Protein AF-A0A1Q8ZJ61-F1 (afdb_monomer_lite)

Foldseek 3Di:
DDDDDDDDDDDDPPPDDDPPPDPPDPPPDPDPPDFALDDPPVQLVDPDDFWKWFADPVQFFFFFFAAADPPGDGPDGHGGRFTKAFNDWDQDPVRFIKTFIWGAAPPDPDPRTDTGIGGNNRMDTDDDD

Radius of gyration: 25.69 Å; chains: 1; bounding box: 58×54×79 Å

pLDDT: mean 78.2, std 21.83, range [38.59, 98.25]

Secondary structure (DSSP, 8-state):
-------------------------S-----SS--BTPPPTTTTT-S---EEEE--TT-PPEEEESSSSTTSPEEEEEPTT-EEEEEEEEE-TTSBEEEEEEEE-SSS-SSSEEEEEEEGGGEEEE---

Structure (mmCIF, N/CA/C/O backbone):
data_AF-A0A1Q8ZJ61-F1
#
_entry.id   AF-A0A1Q8ZJ61-F1
#
loop_
_atom_site.group_PDB
_atom_site.id
_atom_site.type_symbol
_atom_site.label_atom_id
_atom_site.label_alt_id
_atom_site.label_comp_id
_atom_site.label_asym_id
_atom_site.label_entity_id
_atom_site.label_seq_id
_atom_site.pdbx_PDB_ins_code
_atom_site.Cartn_x
_atom_site.Cartn_y
_atom_site.Cartn_z
_atom_site.occupancy
_atom_site.B_iso_or_equiv
_atom_site.auth_seq_id
_atom_site.auth_comp_id
_atom_site.auth_asym_id
_atom_site.auth_atom_id
_atom_site.pdbx_PDB_model_num
ATOM 1 N N . MET A 1 1 ? -39.142 -36.669 64.125 1.00 39.09 1 MET A N 1
ATOM 2 C CA . MET A 1 1 ? -38.051 -37.536 64.640 1.00 39.09 1 MET A CA 1
ATOM 3 C C . MET A 1 1 ? -37.010 -37.579 63.521 1.00 39.09 1 MET A C 1
ATOM 5 O O . MET A 1 1 ? -37.431 -37.794 62.399 1.00 39.09 1 MET A O 1
ATOM 9 N N . LYS A 1 2 ? -35.794 -37.025 63.642 1.00 43.03 2 LYS A N 1
ATOM 10 C CA . LYS A 1 2 ? -34.631 -37.329 64.515 1.00 43.03 2 LYS A CA 1
ATOM 11 C C . LYS A 1 2 ? -33.818 -38.565 64.070 1.00 43.03 2 LYS A C 1
ATOM 13 O O . LYS A 1 2 ? -34.273 -39.674 64.309 1.00 43.03 2 LYS A O 1
ATOM 18 N N . TYR A 1 3 ? -32.583 -38.294 63.601 1.00 45.97 3 TYR A N 1
ATOM 19 C CA . TYR A 1 3 ? -31.437 -39.219 63.409 1.00 45.97 3 TYR A CA 1
ATOM 20 C C . TYR A 1 3 ? -31.610 -40.255 62.265 1.00 45.97 3 TYR A C 1
ATOM 22 O O . TYR A 1 3 ? -32.737 -40.625 61.973 1.00 45.97 3 TYR A O 1
ATOM 30 N N . LEU A 1 4 ? -30.592 -40.772 61.550 1.00 42.31 4 LEU A N 1
ATOM 31 C CA . LEU A 1 4 ? -29.145 -40.483 61.332 1.00 42.31 4 LEU A CA 1
ATOM 32 C C . LEU A 1 4 ? -28.756 -41.149 59.961 1.00 42.31 4 LEU A C 1
ATOM 34 O O . LEU A 1 4 ? -29.608 -41.827 59.401 1.00 42.31 4 LEU A O 1
ATOM 38 N N . LYS A 1 5 ? -27.572 -41.081 59.317 1.00 39.53 5 LYS A N 1
ATOM 39 C CA . LYS A 1 5 ? -26.222 -40.494 59.527 1.00 39.53 5 LYS A CA 1
ATOM 40 C C . LYS A 1 5 ? -25.570 -40.245 58.136 1.00 39.53 5 LYS A C 1
ATOM 42 O O . LYS A 1 5 ? -26.064 -40.763 57.142 1.00 39.53 5 LYS A O 1
ATOM 47 N N . ALA A 1 6 ? -24.455 -39.509 58.057 1.00 47.66 6 ALA A N 1
ATOM 48 C CA . ALA A 1 6 ? -23.662 -39.320 56.827 1.00 47.66 6 ALA A CA 1
ATOM 49 C C . ALA A 1 6 ? -22.547 -40.375 56.642 1.00 47.66 6 ALA A C 1
ATOM 51 O O . ALA A 1 6 ? -22.050 -40.897 57.643 1.00 47.66 6 ALA A O 1
ATOM 52 N N . PHE A 1 7 ? -22.072 -40.583 55.402 1.00 47.16 7 PHE A N 1
ATOM 53 C CA . PHE A 1 7 ? -20.678 -40.979 55.146 1.00 47.16 7 PHE A CA 1
ATOM 54 C C . PHE A 1 7 ? -20.127 -40.489 53.791 1.00 47.16 7 PHE A C 1
ATOM 56 O O . PHE A 1 7 ? -20.821 -40.443 52.783 1.00 47.16 7 PHE A O 1
ATOM 63 N N . SER A 1 8 ? -18.853 -40.112 53.844 1.00 38.59 8 SER A N 1
ATOM 64 C CA . SER A 1 8 ? -17.972 -39.560 52.809 1.00 38.59 8 SER A CA 1
ATOM 65 C C . SER A 1 8 ? -17.792 -40.422 51.548 1.00 38.59 8 SER A C 1
ATOM 67 O O . SER A 1 8 ? -17.609 -41.631 51.671 1.00 38.59 8 SER A O 1
ATOM 69 N N . LEU A 1 9 ? -17.626 -39.779 50.381 1.00 40.59 9 LEU A N 1
ATOM 70 C CA . LEU A 1 9 ? -16.317 -39.819 49.707 1.00 40.59 9 LEU A CA 1
ATOM 71 C C . LEU A 1 9 ? -16.061 -38.563 48.853 1.00 40.59 9 LEU A C 1
ATOM 73 O O . LEU A 1 9 ? -16.930 -38.113 48.112 1.00 40.59 9 LEU A O 1
ATOM 77 N N . LEU A 1 10 ? -14.849 -38.013 48.954 1.00 41.53 10 LEU A N 1
ATOM 78 C CA . LEU A 1 10 ? -14.367 -36.862 48.186 1.00 41.53 10 LEU A CA 1
ATOM 79 C C . LEU A 1 10 ? -13.260 -37.361 47.251 1.00 41.53 10 LEU A C 1
ATOM 81 O O . LEU A 1 10 ? -12.200 -37.765 47.724 1.00 41.53 10 LEU A O 1
ATOM 85 N N . VAL A 1 11 ? -13.500 -37.350 45.936 1.00 43.97 11 VAL A N 1
ATOM 86 C CA . VAL A 1 11 ? -12.513 -37.789 44.935 1.00 43.97 11 VAL A CA 1
ATOM 87 C C . VAL A 1 11 ? -11.953 -36.577 44.200 1.00 43.97 11 VAL A C 1
ATOM 89 O O . VAL A 1 11 ? -12.561 -36.042 43.276 1.00 43.97 11 VAL A O 1
ATOM 92 N N . LEU A 1 12 ? -10.769 -36.147 44.630 1.00 41.66 12 LEU A N 1
ATOM 93 C CA . LEU A 1 12 ? -9.982 -35.122 43.957 1.00 41.66 12 LEU A CA 1
ATOM 94 C C . LEU A 1 12 ? -9.238 -35.766 42.772 1.00 41.66 12 LEU A C 1
ATOM 96 O O . LEU A 1 12 ? -8.200 -36.398 42.960 1.00 41.66 12 LEU A O 1
ATOM 100 N N . SER A 1 13 ? -9.748 -35.630 41.547 1.00 43.12 13 SER A N 1
ATOM 101 C CA . SER A 1 13 ? -9.053 -36.096 40.337 1.00 43.12 13 SER A CA 1
ATOM 102 C C . SER A 1 13 ? -8.210 -34.972 39.725 1.00 43.12 13 SER A C 1
ATOM 104 O O . SER A 1 13 ? -8.598 -34.350 38.736 1.00 43.12 13 SER A O 1
ATOM 106 N N . ALA A 1 14 ? -7.054 -34.693 40.330 1.00 42.06 14 ALA A N 1
ATOM 107 C CA . ALA A 1 14 ? -6.089 -33.733 39.797 1.00 42.06 14 ALA A CA 1
ATOM 108 C C . ALA A 1 14 ? -5.358 -34.324 38.576 1.00 42.06 14 ALA A C 1
ATOM 110 O O . ALA A 1 14 ? -4.318 -34.970 38.705 1.00 42.06 14 ALA A O 1
ATOM 111 N N . THR A 1 15 ? -5.905 -34.120 37.376 1.00 49.81 15 THR A N 1
ATOM 112 C CA . THR A 1 15 ? -5.242 -34.506 36.123 1.00 49.81 15 THR A CA 1
ATOM 113 C C . THR A 1 15 ? -4.040 -33.601 35.863 1.00 49.81 15 THR A C 1
ATOM 115 O O . THR A 1 15 ? -4.194 -32.469 35.403 1.00 49.81 15 THR A O 1
ATOM 118 N N . LEU A 1 16 ? -2.842 -34.114 36.147 1.00 42.59 16 LEU A N 1
ATOM 119 C CA . LEU A 1 16 ? -1.569 -33.506 35.762 1.00 42.59 16 LEU A CA 1
ATOM 120 C C . LEU A 1 16 ? -1.512 -33.340 34.237 1.00 42.59 16 LEU A C 1
ATOM 122 O O . LEU A 1 16 ? -1.305 -34.311 33.510 1.00 42.59 16 LEU A O 1
ATOM 126 N N . PHE A 1 17 ? -1.683 -32.111 33.749 1.00 41.59 17 PHE A N 1
ATOM 127 C CA . PHE A 1 17 ? -1.388 -31.784 32.358 1.00 41.59 17 PHE A CA 1
AT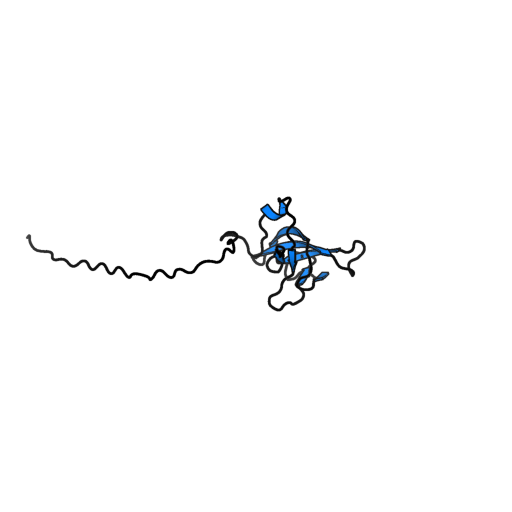OM 128 C C . PHE A 1 17 ? 0.123 -31.568 32.224 1.00 41.59 17 PHE A C 1
ATOM 130 O O . PHE A 1 17 ? 0.689 -30.701 32.893 1.00 41.59 17 PHE A O 1
ATOM 137 N N . SER A 1 18 ? 0.788 -32.394 31.415 1.00 43.53 18 SER A N 1
ATOM 138 C CA . SER A 1 18 ? 2.250 -32.413 31.316 1.00 43.53 18 SER A CA 1
ATOM 139 C C . SER A 1 18 ? 2.834 -31.058 30.912 1.00 43.53 18 SER A C 1
ATOM 141 O O . SER A 1 18 ? 2.333 -30.393 30.005 1.00 43.53 18 SER A O 1
ATOM 143 N N . MET A 1 19 ? 3.951 -30.688 31.543 1.00 44.91 19 MET A N 1
ATOM 144 C CA . MET A 1 19 ? 4.718 -29.479 31.228 1.00 44.91 19 MET A CA 1
ATOM 145 C C . MET A 1 19 ? 5.408 -29.607 29.861 1.00 44.91 19 MET A C 1
ATOM 147 O O . MET A 1 19 ? 6.592 -29.928 29.764 1.00 44.91 19 MET A O 1
ATOM 151 N N . GLY A 1 20 ? 4.660 -29.341 28.791 1.00 41.28 20 GLY A N 1
ATOM 152 C CA . GLY A 1 20 ? 5.203 -29.140 27.451 1.00 41.28 20 GLY A CA 1
ATOM 153 C C . GLY A 1 20 ? 5.956 -27.814 27.382 1.00 41.28 20 GLY A C 1
ATOM 154 O O . GLY A 1 20 ? 5.361 -26.786 27.069 1.00 41.28 20 GLY A O 1
ATOM 155 N N . ALA A 1 21 ? 7.256 -27.835 27.679 1.00 49.59 21 ALA A N 1
ATOM 156 C CA . ALA A 1 21 ? 8.139 -26.671 27.606 1.00 49.59 21 ALA A CA 1
ATOM 157 C C . ALA A 1 21 ? 8.430 -26.268 26.144 1.00 49.59 21 ALA A C 1
ATOM 159 O O . ALA A 1 21 ? 9.538 -26.431 25.635 1.00 49.59 21 ALA A O 1
ATOM 160 N N . MET A 1 22 ? 7.413 -25.741 25.462 1.00 42.88 22 MET A N 1
ATOM 161 C CA . MET A 1 22 ? 7.551 -25.094 24.160 1.00 42.88 22 MET A CA 1
ATOM 162 C C . MET A 1 22 ? 8.266 -23.757 24.362 1.00 42.88 22 MET A C 1
ATOM 164 O O . MET A 1 22 ? 7.656 -22.776 24.787 1.00 42.88 22 MET A O 1
ATOM 168 N N . ALA A 1 23 ? 9.566 -23.719 24.074 1.00 47.41 23 ALA A N 1
ATOM 169 C CA . ALA A 1 23 ? 10.309 -22.470 24.013 1.00 47.41 23 ALA A CA 1
ATOM 170 C C . ALA A 1 23 ? 9.730 -21.608 22.881 1.00 47.41 23 ALA A C 1
ATOM 172 O O . ALA A 1 23 ? 9.954 -21.894 21.704 1.00 47.41 23 ALA A O 1
ATOM 173 N N . SER A 1 24 ? 8.969 -20.567 23.230 1.00 41.62 24 SER A N 1
ATOM 174 C CA . SER A 1 24 ? 8.593 -19.551 22.252 1.00 41.62 24 SER A CA 1
ATOM 175 C C . SER A 1 24 ? 9.854 -18.810 21.842 1.00 41.62 24 SER A C 1
ATOM 177 O O . SER A 1 24 ? 10.427 -18.060 22.634 1.00 41.62 24 SER A O 1
ATOM 179 N N . ASP A 1 25 ? 10.256 -19.001 20.590 1.00 43.59 25 ASP A N 1
ATOM 180 C CA . ASP A 1 25 ? 11.203 -18.109 19.938 1.00 43.59 25 ASP A CA 1
ATOM 181 C C . ASP A 1 25 ? 10.683 -16.660 20.036 1.00 43.59 25 ASP A C 1
ATOM 183 O O . ASP A 1 25 ? 9.470 -16.420 20.090 1.00 43.59 25 ASP A O 1
ATOM 187 N N . SER A 1 26 ? 11.587 -15.686 20.137 1.00 49.03 26 SER A N 1
ATOM 188 C CA . SER A 1 26 ? 11.282 -14.340 20.655 1.00 49.03 26 SER A CA 1
ATOM 189 C C . SER A 1 26 ? 10.667 -13.390 19.618 1.00 49.03 26 SER A C 1
ATOM 191 O O . SER A 1 26 ? 11.019 -12.213 19.517 1.00 49.03 26 SER A O 1
ATOM 193 N N . ALA A 1 27 ? 9.681 -13.887 18.873 1.00 44.50 27 ALA A N 1
ATOM 194 C CA . ALA A 1 27 ? 8.739 -13.064 18.132 1.00 44.50 27 ALA A CA 1
ATOM 195 C C . ALA A 1 27 ? 7.807 -12.341 19.122 1.00 44.50 27 ALA A C 1
ATOM 197 O O . ALA A 1 27 ? 6.810 -12.900 19.577 1.00 44.50 27 ALA A O 1
ATOM 198 N N . MET A 1 28 ? 8.126 -11.088 19.467 1.00 42.88 28 MET A N 1
ATOM 199 C CA . MET A 1 28 ? 7.263 -10.257 20.318 1.00 42.88 28 MET A CA 1
ATOM 200 C C . MET A 1 28 ? 5.854 -10.135 19.717 1.00 42.88 28 MET A C 1
ATOM 202 O O . MET A 1 28 ? 5.658 -9.472 18.695 1.00 42.88 28 MET A O 1
ATOM 206 N N . ALA A 1 29 ? 4.867 -10.742 20.379 1.00 40.66 29 ALA A N 1
ATOM 207 C CA . ALA A 1 29 ? 3.462 -10.630 20.013 1.00 40.66 29 ALA A CA 1
ATOM 208 C C . ALA A 1 29 ? 2.998 -9.169 20.151 1.00 40.66 29 ALA A C 1
ATOM 210 O O . ALA A 1 29 ? 2.870 -8.631 21.252 1.00 40.66 29 ALA A O 1
ATOM 211 N N . ILE A 1 30 ? 2.757 -8.507 19.018 1.00 44.12 30 ILE A N 1
ATOM 212 C CA . ILE A 1 30 ? 2.378 -7.088 18.952 1.00 44.12 30 ILE A CA 1
ATOM 213 C C . ILE A 1 30 ? 0.896 -6.857 19.293 1.00 44.12 30 ILE A C 1
ATOM 215 O O . ILE A 1 30 ? 0.121 -6.428 18.442 1.00 44.12 30 ILE A O 1
ATOM 219 N N . SER A 1 31 ? 0.568 -7.044 20.577 1.00 43.38 31 SER A N 1
ATOM 220 C CA . SER A 1 31 ? -0.696 -6.694 21.250 1.00 43.38 31 SER A CA 1
ATOM 221 C C . SER A 1 31 ? 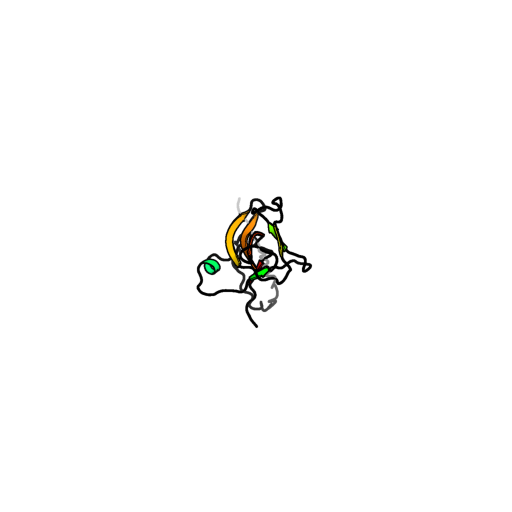-1.936 -7.465 20.772 1.00 43.38 31 SER A C 1
ATOM 223 O O . SER A 1 31 ? -2.448 -7.230 19.683 1.00 43.38 31 SER A O 1
ATOM 225 N N . GLU A 1 32 ? -2.489 -8.322 21.637 1.00 43.75 32 GLU A N 1
ATOM 226 C CA . GLU A 1 32 ? -3.623 -9.228 21.347 1.00 43.75 32 GLU A CA 1
ATOM 227 C C . GLU A 1 32 ? -4.980 -8.545 21.079 1.00 43.75 32 GLU A C 1
ATOM 229 O O . GLU A 1 32 ? -5.983 -9.219 20.866 1.00 43.75 32 GLU A O 1
ATOM 234 N N . ASN A 1 33 ? -5.034 -7.213 21.058 1.00 49.53 33 ASN A N 1
ATOM 235 C CA . ASN A 1 33 ? -6.228 -6.463 20.672 1.00 49.53 33 ASN A CA 1
ATOM 236 C C . ASN A 1 33 ? -5.855 -5.310 19.732 1.00 49.53 33 ASN A C 1
ATOM 238 O O . ASN A 1 33 ? -5.972 -4.131 20.067 1.00 49.53 33 ASN A O 1
ATOM 242 N N . LYS A 1 34 ? -5.289 -5.677 18.579 1.00 58.69 34 LYS A N 1
ATOM 243 C CA . LYS A 1 34 ? -4.863 -4.751 17.533 1.00 58.69 34 LYS A CA 1
ATOM 244 C C . LYS A 1 34 ? -5.562 -5.088 16.222 1.00 58.69 34 LYS A C 1
ATOM 246 O O . LYS A 1 34 ? -5.430 -6.194 15.701 1.00 58.69 34 LYS A O 1
ATOM 251 N N . ASP A 1 35 ? -6.281 -4.104 15.699 1.00 77.38 35 ASP A N 1
ATOM 252 C CA . ASP A 1 35 ? -7.029 -4.184 14.449 1.00 77.38 35 ASP A CA 1
ATOM 253 C C . ASP A 1 35 ? -6.188 -4.721 13.273 1.00 77.38 35 ASP A C 1
ATOM 255 O O . ASP A 1 35 ? -4.988 -4.443 13.140 1.00 77.38 35 ASP A O 1
ATOM 259 N N . LYS A 1 36 ? -6.817 -5.532 12.411 1.00 88.44 36 LYS A N 1
ATOM 260 C CA . LYS A 1 36 ? -6.111 -6.378 11.433 1.00 88.44 36 LYS A CA 1
ATOM 261 C C . LYS A 1 36 ? -5.269 -5.551 10.465 1.00 88.44 36 LYS A C 1
ATOM 263 O O . LYS A 1 36 ? -5.785 -4.722 9.722 1.00 88.44 36 LYS A O 1
ATOM 268 N N . GLY A 1 37 ? -3.965 -5.816 10.436 1.00 89.69 37 GLY A N 1
ATOM 269 C CA . GLY A 1 37 ? -3.026 -5.110 9.561 1.00 89.69 37 GLY A CA 1
ATOM 270 C C . GLY A 1 37 ? -2.661 -3.692 10.016 1.00 89.69 37 GLY A C 1
ATOM 271 O O . GLY A 1 37 ? -1.959 -2.999 9.286 1.00 89.69 37 GLY A O 1
ATOM 272 N N . CYS A 1 38 ? -3.098 -3.228 11.193 1.00 92.12 38 CYS A N 1
ATOM 273 C CA . CYS A 1 38 ? -2.675 -1.920 11.686 1.00 92.12 38 CYS A CA 1
ATOM 274 C C . CYS A 1 38 ? -1.202 -1.939 12.111 1.00 92.12 38 CYS A C 1
ATOM 276 O O . CYS A 1 38 ? -0.732 -2.831 12.830 1.00 92.12 38 CYS A O 1
ATOM 278 N N . LEU A 1 39 ? -0.468 -0.904 11.716 1.00 89.56 39 LEU A N 1
ATOM 279 C CA . LEU A 1 39 ? 0.866 -0.609 12.224 1.00 89.56 39 LEU A CA 1
ATOM 280 C C . LEU A 1 39 ? 0.758 -0.046 13.655 1.00 89.56 39 LEU A C 1
ATOM 282 O O . LEU A 1 39 ? -0.301 0.400 14.091 1.00 89.56 39 LEU A O 1
ATOM 286 N N . ASP A 1 40 ? 1.817 -0.188 14.459 1.00 85.88 40 ASP A N 1
ATOM 287 C CA . ASP A 1 40 ? 1.836 0.385 15.817 1.00 85.88 40 ASP A CA 1
ATOM 288 C C . ASP A 1 40 ? 2.015 1.902 15.691 1.00 85.88 40 ASP A C 1
ATOM 290 O O . ASP A 1 40 ? 2.905 2.355 14.978 1.00 85.88 40 ASP A O 1
ATOM 294 N N . ASP A 1 41 ? 1.198 2.686 16.387 1.00 78.44 41 ASP A N 1
ATOM 295 C CA . ASP A 1 41 ? 1.290 4.147 16.437 1.00 78.44 41 ASP A CA 1
ATOM 296 C C . ASP A 1 41 ? 2.695 4.663 16.803 1.00 78.44 41 ASP A C 1
ATOM 298 O O . ASP A 1 41 ? 3.083 5.753 16.382 1.00 78.44 41 ASP A O 1
ATOM 302 N N . LYS A 1 42 ? 3.483 3.875 17.547 1.00 81.38 42 LYS A N 1
ATOM 303 C CA . LYS A 1 42 ? 4.894 4.156 17.857 1.00 81.38 42 LYS A CA 1
ATOM 304 C C . LYS A 1 42 ? 5.772 4.216 16.608 1.00 81.38 42 LYS A C 1
ATOM 306 O O . LYS A 1 42 ? 6.743 4.957 16.615 1.00 81.38 42 LYS A O 1
ATOM 311 N N . ILE A 1 43 ? 5.444 3.484 15.540 1.00 78.75 43 ILE A N 1
ATOM 312 C CA . ILE A 1 43 ? 6.175 3.512 14.261 1.00 78.75 43 ILE A CA 1
ATOM 313 C C . ILE A 1 43 ? 6.117 4.917 13.663 1.00 78.75 43 ILE A C 1
ATOM 315 O O . ILE A 1 43 ? 7.155 5.502 13.377 1.00 78.75 43 ILE A O 1
ATOM 319 N N . PHE A 1 44 ? 4.914 5.481 13.537 1.00 75.25 44 PHE A N 1
ATOM 320 C CA . PHE A 1 44 ? 4.702 6.822 12.979 1.00 75.25 44 PHE A CA 1
ATOM 321 C C . PHE A 1 44 ? 5.223 7.953 13.887 1.00 75.25 44 PHE A C 1
ATOM 323 O O . PHE A 1 44 ? 5.250 9.108 13.475 1.00 75.25 44 PHE A O 1
ATOM 330 N N . LYS A 1 45 ? 5.619 7.627 15.125 1.00 75.94 45 LYS A N 1
ATOM 331 C CA . LYS A 1 45 ? 6.112 8.556 16.156 1.00 75.94 45 LYS A CA 1
ATOM 332 C C . LYS A 1 45 ? 7.589 8.316 16.513 1.00 75.94 45 LYS A C 1
ATOM 334 O O . LYS A 1 45 ? 8.082 8.913 17.465 1.00 75.94 45 LYS A O 1
ATOM 339 N N . SER A 1 46 ? 8.287 7.431 15.795 1.00 70.12 46 SER A N 1
ATOM 340 C CA . SER A 1 46 ? 9.672 7.044 16.086 1.00 70.12 46 SER A CA 1
ATOM 341 C C . SER A 1 46 ? 10.668 7.684 15.125 1.00 70.12 46 SER A C 1
ATOM 343 O O . SER A 1 46 ? 10.422 7.788 13.928 1.00 70.12 46 SER A O 1
ATOM 345 N N . ASN A 1 47 ? 11.849 8.019 15.649 1.00 69.44 47 ASN A N 1
ATOM 346 C CA . ASN A 1 47 ? 13.008 8.425 14.848 1.00 69.44 47 ASN A CA 1
ATOM 347 C C . ASN A 1 47 ? 13.708 7.226 14.168 1.00 69.44 47 ASN A C 1
ATOM 349 O O . ASN A 1 47 ? 14.636 7.412 13.383 1.00 69.44 47 ASN A O 1
ATOM 353 N N . PHE A 1 48 ? 13.293 5.990 14.470 1.00 74.88 48 PHE A N 1
ATOM 354 C CA . PHE A 1 48 ? 13.728 4.793 13.753 1.00 74.88 48 PHE A CA 1
ATOM 355 C C . PHE A 1 48 ? 12.926 4.639 12.456 1.00 74.88 48 PHE A C 1
ATOM 357 O O . PHE A 1 48 ? 11.699 4.657 12.486 1.00 74.88 48 PHE A O 1
ATOM 364 N N . LEU A 1 49 ? 13.617 4.427 11.331 1.00 70.31 49 LEU A N 1
ATOM 365 C CA . LEU A 1 49 ? 13.013 4.224 10.010 1.00 70.31 49 LEU A CA 1
ATOM 366 C C . LEU A 1 49 ? 13.059 2.734 9.606 1.00 70.31 49 LEU A C 1
ATOM 368 O O . LEU A 1 49 ? 13.987 2.319 8.904 1.00 70.31 49 LEU A O 1
ATOM 372 N N . PRO A 1 50 ? 12.090 1.899 10.035 1.00 82.88 50 PRO A N 1
ATOM 373 C CA . PRO A 1 50 ? 12.009 0.509 9.597 1.00 82.88 50 PRO A CA 1
ATOM 374 C C . PRO A 1 50 ? 11.771 0.417 8.084 1.00 82.88 50 PRO A C 1
ATOM 376 O O . PRO A 1 50 ? 10.985 1.168 7.505 1.00 82.88 50 PRO A O 1
ATOM 379 N N . ARG A 1 51 ? 12.410 -0.558 7.428 1.00 90.19 51 ARG A N 1
ATOM 380 C CA . ARG A 1 51 ? 12.157 -0.852 6.013 1.00 90.19 51 ARG A CA 1
ATOM 381 C C . ARG A 1 51 ? 10.843 -1.621 5.888 1.00 90.19 51 ARG A C 1
ATOM 383 O O . ARG A 1 51 ? 10.804 -2.806 6.208 1.00 90.19 51 ARG A O 1
ATOM 390 N N . PHE A 1 52 ? 9.799 -0.986 5.368 1.00 93.75 52 PHE A N 1
ATOM 391 C CA . PHE A 1 52 ? 8.593 -1.705 4.960 1.00 93.75 52 PHE A CA 1
ATOM 392 C C . PHE A 1 52 ? 8.746 -2.295 3.560 1.00 93.75 52 PHE A C 1
ATOM 394 O O . PHE A 1 52 ? 9.362 -1.690 2.674 1.00 93.75 52 PHE A O 1
ATOM 401 N N . VAL A 1 53 ? 8.148 -3.467 3.358 1.00 95.38 53 VAL A N 1
ATOM 402 C CA . VAL A 1 53 ? 7.997 -4.097 2.043 1.00 95.38 53 VAL A CA 1
ATOM 403 C C . VAL A 1 53 ? 6.587 -4.645 1.858 1.00 95.38 53 VAL A C 1
ATOM 405 O O . VAL A 1 53 ? 5.939 -5.051 2.826 1.00 95.38 53 VAL A O 1
ATOM 408 N N . PHE A 1 54 ? 6.144 -4.696 0.606 1.00 96.31 54 PHE A N 1
ATOM 409 C CA . PHE A 1 54 ? 4.945 -5.431 0.216 1.00 96.31 54 PHE A CA 1
ATOM 410 C C . PHE A 1 54 ? 5.138 -6.941 0.363 1.00 96.31 54 PHE A C 1
ATOM 412 O O . PHE A 1 54 ? 6.205 -7.470 0.041 1.00 96.31 54 PHE A O 1
ATOM 419 N N . VAL A 1 55 ? 4.089 -7.640 0.786 1.00 95.69 55 VAL A N 1
ATOM 420 C CA . VAL A 1 55 ? 4.014 -9.105 0.798 1.00 95.69 55 VAL A CA 1
ATOM 421 C C . VAL A 1 55 ? 2.641 -9.586 0.345 1.00 95.69 55 VAL A C 1
ATOM 423 O O . VAL A 1 55 ? 1.620 -8.970 0.630 1.00 95.69 55 VAL A O 1
ATOM 426 N N . ASP A 1 56 ? 2.639 -10.733 -0.323 1.00 93.62 56 ASP A N 1
ATOM 427 C CA . ASP A 1 56 ? 1.462 -11.552 -0.592 1.00 93.62 56 ASP A CA 1
ATOM 428 C C . ASP A 1 56 ? 1.826 -13.017 -0.306 1.00 93.62 56 ASP A C 1
ATOM 430 O O . ASP A 1 56 ? 2.989 -13.408 -0.447 1.00 93.62 56 ASP A O 1
ATOM 434 N N . ARG A 1 57 ? 0.837 -13.839 0.066 1.00 91.00 57 ARG A N 1
ATOM 435 C CA . ARG A 1 57 ? 1.026 -15.262 0.389 1.00 91.00 57 ARG A CA 1
ATOM 436 C C . ARG A 1 57 ? 1.645 -16.058 -0.765 1.00 91.00 57 ARG A C 1
ATOM 438 O O . ARG A 1 57 ? 2.418 -16.977 -0.510 1.00 91.00 57 ARG A O 1
ATOM 445 N N . ASN A 1 58 ? 1.317 -15.702 -2.005 1.00 93.88 58 ASN A N 1
ATOM 446 C CA . ASN A 1 58 ? 1.786 -16.369 -3.217 1.00 93.88 58 ASN A CA 1
ATOM 447 C C . ASN A 1 58 ? 2.877 -15.547 -3.936 1.00 93.88 58 ASN A C 1
ATOM 449 O O . ASN A 1 58 ? 3.184 -15.816 -5.095 1.00 93.88 58 ASN A O 1
ATOM 453 N N . ASN A 1 59 ? 3.449 -14.535 -3.267 1.00 93.00 59 ASN A N 1
ATOM 454 C CA . ASN A 1 59 ? 4.386 -13.561 -3.840 1.00 93.00 59 ASN A CA 1
ATOM 455 C C . ASN A 1 59 ? 3.811 -12.795 -5.061 1.00 93.00 59 ASN A C 1
ATOM 457 O O . ASN A 1 59 ? 4.554 -12.351 -5.939 1.00 93.00 59 ASN A O 1
ATOM 461 N N . SER A 1 60 ? 2.484 -12.634 -5.120 1.00 95.56 60 SER A N 1
ATOM 462 C CA . SER A 1 60 ? 1.779 -11.880 -6.166 1.00 95.56 60 SER A CA 1
ATOM 463 C C . SER A 1 60 ? 2.011 -10.364 -6.035 1.00 95.56 60 SER A C 1
ATOM 465 O O . SER A 1 60 ? 2.340 -9.882 -4.947 1.00 95.56 60 SER A O 1
ATOM 467 N N . PRO A 1 61 ? 1.787 -9.568 -7.099 1.00 96.25 61 PRO A N 1
ATOM 468 C CA . PRO A 1 61 ? 1.745 -8.113 -6.988 1.00 96.25 61 PRO A CA 1
ATOM 469 C C . PRO A 1 61 ? 0.652 -7.633 -6.021 1.00 96.25 61 PRO A C 1
ATOM 471 O O . PRO A 1 61 ? -0.488 -8.097 -6.065 1.00 96.25 61 PRO A O 1
ATOM 474 N N . VAL A 1 62 ? 0.991 -6.663 -5.174 1.00 97.44 62 VAL A N 1
ATOM 475 C CA . VAL A 1 62 ? 0.086 -6.040 -4.205 1.00 97.44 62 VAL A CA 1
ATOM 476 C C . VAL A 1 62 ? -0.553 -4.792 -4.815 1.00 97.44 62 VAL A C 1
ATOM 478 O O . VAL A 1 62 ? 0.127 -3.860 -5.245 1.00 97.44 62 VAL A O 1
ATOM 481 N N . ASN A 1 63 ? -1.884 -4.763 -4.836 1.00 97.50 63 ASN A N 1
ATOM 482 C CA . ASN A 1 63 ? -2.656 -3.667 -5.417 1.00 97.50 63 ASN A CA 1
ATOM 483 C C . ASN A 1 63 ? -2.683 -2.433 -4.502 1.00 97.50 63 ASN A C 1
ATOM 485 O O . ASN A 1 63 ? -3.300 -2.459 -3.436 1.00 97.50 63 ASN A O 1
ATOM 489 N N . VAL A 1 64 ? -2.096 -1.333 -4.972 1.00 97.50 64 VAL A N 1
ATOM 490 C CA . VAL A 1 64 ? -2.261 0.013 -4.412 1.00 97.50 64 VAL A CA 1
ATOM 491 C C . VAL A 1 64 ? -3.457 0.670 -5.097 1.00 97.50 64 VAL A C 1
ATOM 493 O O . VAL A 1 64 ? -3.545 0.713 -6.328 1.00 97.50 64 VAL A O 1
ATOM 496 N N . ARG A 1 65 ? -4.404 1.171 -4.306 1.00 98.19 65 ARG A N 1
ATOM 497 C CA . ARG A 1 65 ? -5.696 1.694 -4.765 1.00 98.19 65 ARG A CA 1
ATOM 498 C C . ARG A 1 65 ? -5.819 3.196 -4.545 1.00 98.19 65 ARG A C 1
ATOM 500 O O . ARG A 1 65 ? -5.131 3.771 -3.706 1.00 98.19 65 ARG A O 1
ATOM 507 N N . LYS A 1 6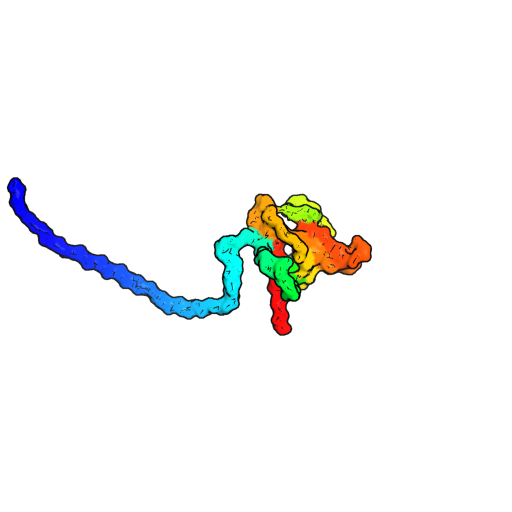6 ? -6.732 3.830 -5.282 1.00 97.88 66 LYS A N 1
ATOM 508 C CA . LYS A 1 66 ? -7.045 5.261 -5.136 1.00 97.88 66 LYS A CA 1
ATOM 509 C C . LYS A 1 66 ? -7.617 5.606 -3.753 1.00 97.88 66 LYS A C 1
ATOM 511 O O . LYS A 1 66 ? -7.343 6.678 -3.226 1.00 97.88 66 LYS A O 1
ATOM 516 N N . GLU A 1 67 ? -8.392 4.693 -3.171 1.00 97.75 67 GLU A N 1
ATOM 517 C CA . GLU A 1 67 ? -9.170 4.878 -1.940 1.00 97.75 67 GLU A CA 1
ATOM 518 C C . GLU A 1 67 ? -9.082 3.613 -1.049 1.00 97.75 67 GLU A C 1
ATOM 520 O O . GLU A 1 67 ? -8.799 2.527 -1.567 1.00 97.75 67 GLU A O 1
ATOM 525 N N . PRO A 1 68 ? -9.306 3.727 0.276 1.00 97.12 68 PRO A N 1
ATOM 526 C CA . PRO A 1 68 ? -9.139 2.645 1.256 1.00 97.12 68 PRO A CA 1
ATOM 527 C C . PRO A 1 68 ? -10.310 1.643 1.252 1.00 97.12 68 PRO A C 1
ATOM 529 O O . PRO A 1 68 ? -11.063 1.523 2.215 1.00 97.12 68 PRO A O 1
ATOM 532 N N . THR A 1 69 ? -10.506 0.945 0.133 1.00 95.88 69 THR A N 1
ATOM 533 C CA . THR A 1 69 ? -11.513 -0.117 -0.006 1.00 95.88 69 THR A CA 1
ATOM 534 C C . THR A 1 69 ? -11.165 -1.074 -1.147 1.00 95.88 69 THR A C 1
ATOM 536 O O . THR A 1 69 ? -10.611 -0.673 -2.173 1.00 95.88 69 THR A O 1
ATOM 539 N N . VAL A 1 70 ? -11.533 -2.353 -1.008 1.00 95.88 70 VAL A N 1
ATOM 540 C CA . VAL A 1 70 ? -11.318 -3.399 -2.028 1.00 95.88 70 VAL A CA 1
ATOM 541 C C . VAL A 1 70 ? -12.007 -3.118 -3.370 1.00 95.88 70 VAL A C 1
ATOM 543 O O . VAL A 1 70 ? -11.602 -3.685 -4.385 1.00 95.88 70 VAL A O 1
ATOM 546 N N . ASN A 1 71 ? -12.996 -2.220 -3.394 1.00 96.44 71 ASN A N 1
ATOM 547 C CA . ASN A 1 71 ? -13.729 -1.829 -4.602 1.00 96.44 71 ASN A CA 1
ATOM 548 C C . ASN A 1 71 ? -13.104 -0.628 -5.339 1.00 96.44 71 ASN A C 1
ATOM 550 O O . ASN A 1 71 ? -13.489 -0.338 -6.468 1.00 96.44 71 ASN A O 1
ATOM 554 N N . ALA A 1 72 ? -12.143 0.077 -4.731 1.00 97.44 72 ALA A N 1
ATOM 555 C CA . ALA A 1 72 ? -11.520 1.250 -5.338 1.00 97.44 72 ALA A CA 1
ATOM 556 C C . ALA A 1 72 ? -10.584 0.868 -6.492 1.00 97.44 72 ALA A C 1
ATOM 558 O O . ALA A 1 72 ? -9.901 -0.160 -6.437 1.00 97.44 72 ALA A O 1
ATOM 559 N N . ALA A 1 73 ? -10.499 1.730 -7.510 1.00 98.00 73 ALA A N 1
ATOM 560 C CA . ALA A 1 73 ? -9.614 1.532 -8.655 1.00 98.00 73 ALA A CA 1
ATOM 561 C C . ALA A 1 73 ? -8.157 1.294 -8.215 1.00 98.00 73 ALA A C 1
ATOM 563 O O . ALA A 1 73 ? -7.622 2.030 -7.380 1.00 98.00 73 ALA A O 1
ATOM 564 N N . VAL A 1 74 ? -7.522 0.269 -8.790 1.00 97.56 74 VAL A N 1
ATOM 565 C CA . VAL A 1 74 ? -6.084 0.017 -8.636 1.00 97.56 74 VAL A CA 1
ATOM 566 C C . VAL A 1 74 ? -5.336 1.061 -9.459 1.00 97.56 74 VAL A C 1
ATOM 568 O O . VAL A 1 74 ? -5.587 1.195 -10.653 1.00 97.56 74 VAL A O 1
ATOM 571 N N . ILE A 1 75 ? -4.437 1.805 -8.816 1.00 95.75 75 ILE A N 1
ATOM 572 C CA . ILE A 1 75 ? -3.605 2.832 -9.463 1.00 95.75 75 ILE A CA 1
ATOM 573 C C . ILE A 1 75 ? -2.181 2.336 -9.730 1.00 95.75 75 ILE A C 1
ATOM 575 O O . ILE A 1 75 ? -1.503 2.870 -10.600 1.00 95.75 75 ILE A O 1
ATOM 579 N N . TYR A 1 76 ? -1.732 1.310 -8.999 1.00 95.75 76 TYR A N 1
ATOM 580 C CA . TYR A 1 76 ? -0.441 0.656 -9.195 1.00 95.75 76 TYR A CA 1
ATOM 581 C C . TYR A 1 76 ? -0.470 -0.775 -8.640 1.00 95.75 76 TYR A C 1
ATOM 583 O O . TYR A 1 76 ? -1.056 -1.021 -7.585 1.00 95.75 76 TYR A O 1
ATOM 591 N N . ALA A 1 77 ? 0.182 -1.714 -9.326 1.00 96.19 77 ALA A N 1
ATOM 592 C CA . ALA A 1 77 ? 0.385 -3.083 -8.855 1.00 96.19 77 ALA A CA 1
ATOM 593 C C . ALA A 1 77 ? 1.854 -3.238 -8.436 1.00 96.19 77 ALA A C 1
ATOM 595 O O . ALA A 1 77 ? 2.740 -3.400 -9.274 1.00 96.19 77 ALA A O 1
ATOM 596 N N . ALA A 1 78 ? 2.127 -3.130 -7.138 1.00 95.62 78 ALA A N 1
ATOM 597 C CA . ALA A 1 78 ? 3.487 -3.139 -6.619 1.00 95.62 78 ALA A CA 1
ATOM 598 C C . ALA A 1 78 ? 4.040 -4.573 -6.527 1.00 95.62 78 ALA A C 1
ATOM 600 O O . ALA A 1 78 ? 3.340 -5.458 -6.036 1.00 95.62 78 ALA A O 1
ATOM 601 N N . PRO A 1 79 ? 5.291 -4.842 -6.941 1.00 95.25 79 PRO A N 1
ATOM 602 C CA . PRO A 1 79 ? 5.876 -6.173 -6.800 1.00 95.25 79 PRO A CA 1
ATOM 603 C C . PRO A 1 79 ? 6.062 -6.547 -5.321 1.00 95.25 79 PRO A C 1
ATOM 605 O O . PRO A 1 79 ? 6.467 -5.710 -4.507 1.00 95.25 79 PRO A O 1
ATOM 608 N N . ALA A 1 80 ? 5.827 -7.817 -4.977 1.00 94.75 80 ALA A N 1
ATOM 609 C CA . ALA A 1 80 ? 6.166 -8.360 -3.662 1.00 94.75 80 ALA A CA 1
ATOM 610 C C . ALA A 1 80 ? 7.668 -8.177 -3.362 1.00 94.75 80 ALA A C 1
ATOM 612 O O . ALA A 1 80 ? 8.512 -8.238 -4.256 1.00 94.75 80 ALA A O 1
ATOM 613 N N . GLY A 1 81 ? 8.005 -7.877 -2.105 1.00 94.44 81 GLY A N 1
ATOM 614 C CA . GLY A 1 81 ? 9.343 -7.436 -1.697 1.00 94.44 81 GLY A CA 1
ATOM 615 C C . GLY A 1 81 ? 9.682 -5.982 -2.069 1.00 94.44 81 GLY A C 1
ATOM 616 O O . GLY A 1 81 ? 10.675 -5.445 -1.573 1.00 94.44 81 GLY A O 1
ATOM 617 N N . GLY A 1 82 ? 8.862 -5.311 -2.887 1.00 93.94 82 GLY A N 1
ATOM 618 C CA . GLY A 1 82 ? 9.003 -3.894 -3.211 1.00 93.94 82 GLY A CA 1
ATOM 619 C C . GLY A 1 82 ? 8.908 -3.010 -1.965 1.00 93.94 82 GLY A C 1
ATOM 620 O O . GLY A 1 82 ? 8.093 -3.261 -1.077 1.00 93.94 82 GLY A O 1
ATOM 621 N N . ARG A 1 83 ? 9.754 -1.973 -1.891 1.00 94.56 83 ARG A N 1
ATOM 622 C CA . ARG A 1 83 ? 9.750 -1.008 -0.778 1.00 94.56 83 ARG A CA 1
ATOM 623 C C . ARG A 1 83 ? 8.492 -0.141 -0.802 1.00 94.56 83 ARG A C 1
ATOM 625 O O . ARG A 1 83 ? 8.018 0.241 -1.868 1.00 94.56 83 ARG A O 1
ATOM 632 N N . VAL A 1 84 ? 8.012 0.208 0.385 1.00 95.44 84 VAL A N 1
ATOM 633 C CA . VAL A 1 84 ? 6.827 1.045 0.604 1.00 95.44 84 VAL A CA 1
ATOM 634 C C . VAL A 1 84 ? 7.065 1.985 1.786 1.00 95.44 84 VAL A C 1
ATOM 636 O O . VAL A 1 84 ? 7.850 1.666 2.677 1.00 95.44 84 VAL A O 1
ATOM 639 N N . PHE A 1 85 ? 6.404 3.141 1.798 1.00 93.69 85 PHE A N 1
ATOM 640 C CA . PHE A 1 85 ? 6.486 4.122 2.880 1.00 93.69 85 PHE A CA 1
ATOM 641 C C . PHE A 1 85 ? 5.078 4.460 3.396 1.00 93.69 85 PHE A C 1
ATOM 643 O O . PHE A 1 85 ? 4.394 5.293 2.797 1.00 93.69 85 PHE A O 1
ATOM 650 N N . PRO A 1 86 ? 4.608 3.803 4.474 1.00 94.00 86 PRO A N 1
ATOM 651 C CA . PRO A 1 86 ? 3.366 4.161 5.156 1.00 94.00 86 PRO A CA 1
ATOM 652 C C . PRO A 1 86 ? 3.444 5.565 5.764 1.00 94.00 86 PRO A C 1
ATOM 654 O O . PRO A 1 86 ? 4.381 5.878 6.493 1.00 94.00 86 PRO A O 1
ATOM 657 N N . GLN A 1 87 ? 2.440 6.394 5.483 1.00 92.56 87 GLN A N 1
ATOM 658 C CA . GLN A 1 87 ? 2.324 7.778 5.962 1.00 92.56 87 GLN A CA 1
ATOM 659 C C . GLN A 1 87 ? 1.219 7.942 7.014 1.00 92.56 87 GLN A C 1
ATOM 661 O O . GLN A 1 87 ? 1.344 8.740 7.939 1.00 92.56 87 GLN A O 1
ATOM 666 N N . LYS A 1 88 ? 0.120 7.198 6.857 1.00 92.19 88 LYS A N 1
ATOM 667 C CA . LYS A 1 88 ? -1.079 7.248 7.702 1.00 92.19 88 LYS A CA 1
ATOM 668 C C . LYS A 1 88 ? -1.773 5.888 7.677 1.00 92.19 88 LYS A C 1
ATOM 670 O O . LYS A 1 88 ? -1.643 5.155 6.701 1.00 92.19 88 LYS A O 1
ATOM 675 N N . GLN A 1 89 ? -2.557 5.582 8.707 1.00 94.88 89 GLN A N 1
ATOM 676 C CA . GLN A 1 89 ? -3.508 4.469 8.700 1.00 94.88 89 GLN A CA 1
ATOM 677 C C . GLN A 1 89 ? -4.929 4.938 9.037 1.00 94.88 89 GLN A C 1
ATOM 679 O O . GLN A 1 89 ? -5.099 5.945 9.728 1.00 94.88 89 GLN A O 1
ATOM 684 N N . ILE A 1 90 ? -5.939 4.220 8.542 1.00 94.69 90 ILE A N 1
ATOM 685 C CA . ILE A 1 90 ? -7.337 4.301 8.998 1.00 94.69 90 ILE A CA 1
ATOM 686 C C . ILE A 1 90 ? -7.926 2.890 9.106 1.00 94.69 90 ILE A C 1
ATOM 688 O O . ILE A 1 90 ? -7.479 1.992 8.395 1.00 94.69 90 ILE A O 1
ATOM 692 N N . MET A 1 91 ? -8.966 2.706 9.920 1.00 94.06 91 MET A N 1
ATOM 693 C CA . MET A 1 91 ? -9.820 1.516 9.838 1.00 94.06 91 MET A CA 1
ATOM 694 C C . MET A 1 91 ? -10.670 1.567 8.558 1.00 94.06 91 MET A C 1
ATOM 696 O O . MET A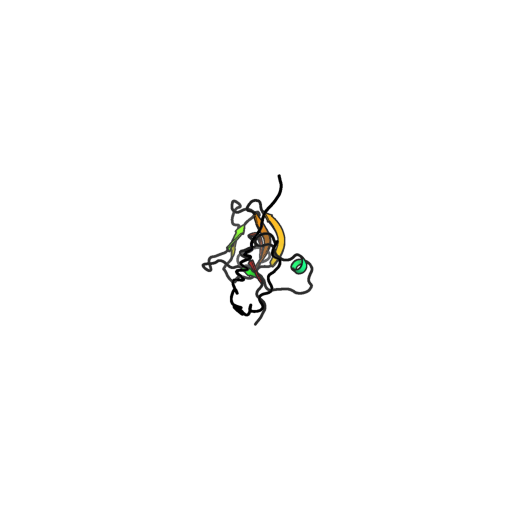 1 91 ? -11.319 2.579 8.288 1.00 94.06 91 MET A O 1
ATOM 700 N N . GLY A 1 92 ? -10.667 0.486 7.779 1.00 92.75 92 GLY A N 1
ATOM 701 C CA . GLY A 1 92 ? -11.552 0.277 6.634 1.00 92.75 92 GLY A CA 1
ATOM 702 C C . GLY A 1 92 ? -12.866 -0.399 7.025 1.00 92.75 92 GLY A C 1
ATOM 703 O O . GLY A 1 92 ? -12.973 -1.067 8.053 1.00 92.75 92 GLY A O 1
ATOM 704 N N . THR A 1 93 ? -13.880 -0.278 6.170 1.00 90.81 93 THR A N 1
ATOM 705 C CA . THR A 1 93 ? -15.184 -0.939 6.370 1.00 90.81 93 THR A CA 1
ATOM 706 C C . THR A 1 93 ? -15.139 -2.461 6.184 1.00 90.81 93 THR A C 1
ATOM 708 O O . THR A 1 93 ? -16.117 -3.138 6.487 1.00 90.81 93 THR A O 1
ATOM 711 N N . ASP A 1 94 ? -14.011 -3.010 5.725 1.00 91.12 94 ASP A N 1
ATOM 712 C CA . ASP A 1 94 ? -13.725 -4.445 5.628 1.00 91.12 94 ASP A CA 1
ATOM 713 C C . ASP A 1 94 ? -13.096 -5.040 6.906 1.00 91.12 94 ASP A C 1
ATOM 715 O O . ASP A 1 94 ? -12.790 -6.233 6.941 1.00 91.12 94 ASP A O 1
ATOM 719 N N . GLY A 1 95 ? -12.918 -4.244 7.969 1.00 91.94 95 GLY A N 1
ATOM 720 C CA . GLY A 1 95 ? -12.351 -4.701 9.245 1.00 91.94 95 GLY A CA 1
ATOM 721 C C . GLY A 1 95 ? -10.828 -4.876 9.224 1.00 91.94 95 GLY A C 1
ATOM 722 O O . GLY A 1 95 ? -10.284 -5.640 10.025 1.00 91.94 95 GLY A O 1
ATOM 723 N N . TYR A 1 96 ? -10.152 -4.195 8.297 1.00 95.12 96 TYR A N 1
ATOM 724 C CA . TYR A 1 96 ? -8.697 -4.099 8.207 1.00 95.12 96 TYR A CA 1
ATOM 725 C C . TYR A 1 96 ? -8.254 -2.636 8.272 1.00 95.12 96 TYR A C 1
ATOM 727 O O . TYR A 1 96 ? -8.941 -1.742 7.778 1.00 95.12 96 TYR A O 1
ATOM 735 N N . CYS A 1 97 ? -7.054 -2.383 8.793 1.00 95.88 97 CYS A N 1
ATOM 736 C CA . CYS A 1 97 ? -6.385 -1.113 8.547 1.00 95.88 97 CYS A CA 1
ATOM 737 C C . CYS A 1 97 ? -6.035 -0.968 7.065 1.00 95.88 97 CYS A C 1
ATOM 739 O O . CYS A 1 97 ? -5.450 -1.866 6.454 1.00 95.88 97 CYS A O 1
ATOM 741 N N . TRP A 1 98 ? -6.293 0.217 6.528 1.00 97.62 98 TRP A N 1
ATOM 742 C CA . TRP A 1 98 ? -5.758 0.668 5.254 1.00 97.62 98 TRP A CA 1
ATOM 743 C C . TRP A 1 98 ? -4.667 1.697 5.509 1.00 97.62 98 TRP A C 1
ATOM 745 O O . TRP A 1 98 ? -4.871 2.692 6.207 1.00 97.62 98 TRP A O 1
ATOM 755 N N . LEU A 1 99 ? -3.495 1.438 4.940 1.00 97.06 99 LEU A N 1
ATOM 756 C CA . LEU A 1 99 ? -2.324 2.292 5.020 1.00 97.06 99 LEU A CA 1
ATOM 757 C C . LEU A 1 99 ? -2.310 3.211 3.801 1.00 97.06 99 LEU A C 1
ATOM 759 O O . LEU A 1 99 ? -2.294 2.731 2.665 1.00 97.06 99 LEU A O 1
ATOM 763 N N . GLN A 1 100 ? -2.279 4.520 4.032 1.00 97.12 100 GLN A N 1
ATOM 764 C CA . GLN A 1 100 ? -1.889 5.475 3.005 1.00 97.12 100 GLN A CA 1
ATOM 765 C C . GLN A 1 100 ? -0.377 5.349 2.826 1.00 97.12 100 GLN A C 1
ATOM 767 O O . GLN A 1 100 ? 0.379 5.472 3.793 1.00 97.12 100 GLN A O 1
ATOM 772 N N . VAL A 1 101 ? 0.055 5.060 1.605 1.00 96.19 101 VAL A N 1
ATOM 773 C CA . VAL A 1 101 ? 1.429 4.694 1.274 1.00 96.19 101 VAL A CA 1
ATOM 774 C C . VAL A 1 101 ? 1.947 5.487 0.087 1.00 96.19 101 VAL A C 1
ATOM 776 O O . VAL A 1 101 ? 1.227 5.717 -0.884 1.00 96.19 101 VAL A O 1
ATOM 779 N N . THR A 1 102 ? 3.234 5.814 0.144 1.00 95.19 102 THR A N 1
ATOM 780 C CA . THR A 1 102 ? 4.028 6.282 -0.993 1.00 95.19 102 THR A CA 1
ATOM 781 C C . THR A 1 102 ? 4.948 5.148 -1.451 1.00 95.19 102 THR A C 1
ATOM 783 O O . THR A 1 102 ? 5.573 4.468 -0.632 1.00 95.19 102 THR A O 1
ATOM 786 N N . VAL A 1 103 ? 5.020 4.911 -2.760 1.00 94.81 103 VAL A N 1
ATOM 787 C CA . VAL A 1 103 ? 5.713 3.767 -3.369 1.00 94.81 103 VAL A CA 1
ATOM 788 C C . VAL A 1 103 ? 6.663 4.254 -4.463 1.00 94.81 103 VAL A C 1
ATOM 790 O O . VAL A 1 103 ? 6.181 4.787 -5.462 1.00 94.81 103 VAL A O 1
ATOM 793 N N . PRO A 1 104 ? 7.989 4.071 -4.327 1.00 92.25 104 PRO A N 1
ATOM 794 C CA . PRO A 1 104 ? 8.937 4.458 -5.366 1.00 92.25 104 PRO A CA 1
ATOM 795 C C . PRO A 1 104 ? 8.771 3.572 -6.606 1.00 92.25 104 PRO A C 1
ATOM 797 O O . PRO A 1 104 ? 8.821 2.343 -6.508 1.00 92.25 104 PRO A O 1
ATOM 800 N N . SER A 1 105 ? 8.616 4.184 -7.778 1.00 87.44 105 SER A N 1
ATOM 801 C CA . SER A 1 105 ? 8.568 3.486 -9.066 1.00 87.44 105 SER A CA 1
ATOM 802 C C . SER A 1 105 ? 9.168 4.338 -10.183 1.00 87.44 105 SER A C 1
ATOM 804 O O . SER A 1 105 ? 9.054 5.559 -10.176 1.00 87.44 105 SER A O 1
ATOM 806 N N . ARG A 1 106 ? 9.788 3.688 -11.175 1.00 82.62 106 ARG A N 1
ATOM 807 C CA . ARG A 1 106 ? 10.295 4.361 -12.386 1.00 82.62 106 ARG A CA 1
ATOM 808 C C . ARG A 1 106 ? 9.169 4.794 -13.330 1.00 82.62 106 ARG A C 1
ATOM 810 O O . ARG A 1 106 ? 9.380 5.683 -14.149 1.00 82.62 106 ARG A O 1
ATOM 817 N N . ASP A 1 107 ? 7.998 4.174 -13.202 1.00 81.81 107 ASP A N 1
ATOM 818 C CA . ASP A 1 107 ? 6.828 4.428 -14.048 1.00 81.81 107 ASP A CA 1
ATOM 819 C C . ASP A 1 107 ? 5.919 5.529 -13.476 1.00 81.81 107 ASP A C 1
ATOM 821 O O . ASP A 1 107 ? 5.062 6.065 -14.181 1.00 81.81 107 ASP A O 1
ATOM 825 N N . ALA A 1 108 ? 6.124 5.891 -12.205 1.00 79.38 108 ALA A N 1
ATOM 826 C CA . ALA A 1 108 ? 5.453 7.009 -11.560 1.00 79.38 108 ALA A CA 1
ATOM 827 C C . ALA A 1 108 ? 5.981 8.350 -12.089 1.00 79.38 108 ALA A C 1
ATOM 829 O O . ALA A 1 108 ? 7.185 8.540 -12.267 1.00 79.38 108 ALA A O 1
ATOM 830 N N . LYS A 1 109 ? 5.073 9.302 -12.323 1.00 77.62 109 LYS A N 1
ATOM 831 C CA . LYS A 1 109 ? 5.380 10.624 -12.885 1.00 77.62 109 LYS A CA 1
ATOM 832 C C . LYS A 1 109 ? 4.581 11.710 -12.156 1.00 77.62 109 LYS A C 1
ATOM 834 O O . LYS A 1 109 ? 3.406 11.473 -11.880 1.00 77.62 109 LYS A O 1
ATOM 839 N N . PRO A 1 110 ? 5.150 12.909 -11.930 1.00 78.94 110 PRO A N 1
ATOM 840 C CA . PRO A 1 110 ? 6.493 13.349 -12.331 1.00 78.94 110 PRO A CA 1
ATOM 841 C C . PRO A 1 110 ? 7.588 13.113 -11.272 1.00 78.94 110 PRO A C 1
ATOM 843 O O . PRO A 1 110 ? 8.761 13.298 -11.576 1.00 78.94 110 PRO A O 1
ATOM 846 N N . ASP A 1 111 ? 7.223 12.740 -10.046 1.00 80.81 111 ASP A N 1
ATOM 847 C CA . ASP A 1 111 ? 8.089 12.731 -8.855 1.00 80.81 111 ASP A CA 1
ATOM 848 C C . ASP A 1 111 ? 8.796 11.390 -8.574 1.00 80.81 111 ASP A C 1
ATOM 850 O O . ASP A 1 111 ? 9.678 11.325 -7.717 1.00 80.81 111 ASP A O 1
ATOM 854 N N . GLY A 1 112 ? 8.433 10.324 -9.295 1.00 86.69 112 GLY A N 1
ATOM 855 C CA . GLY A 1 112 ? 8.945 8.969 -9.079 1.00 86.69 112 GLY A CA 1
ATOM 856 C C . GLY A 1 112 ? 8.198 8.166 -8.007 1.00 86.69 112 GLY A C 1
ATOM 857 O O . GLY A 1 112 ? 8.696 7.114 -7.591 1.00 86.69 112 GLY A O 1
ATOM 858 N N . PHE A 1 113 ? 7.009 8.605 -7.567 1.00 90.94 113 PHE A N 1
ATOM 859 C CA . PHE A 1 113 ? 6.217 7.889 -6.565 1.00 90.94 113 PHE A CA 1
ATOM 860 C C . PHE A 1 113 ? 4.735 7.709 -6.929 1.00 90.94 113 PHE A C 1
ATOM 862 O O . PHE A 1 113 ? 4.042 8.637 -7.331 1.00 90.94 113 PHE A O 1
ATOM 869 N N . PHE A 1 114 ? 4.197 6.510 -6.693 1.00 93.12 114 PHE A N 1
ATOM 870 C CA . PHE A 1 114 ? 2.748 6.317 -6.591 1.00 93.12 114 PHE A CA 1
ATOM 871 C C . PHE A 1 114 ? 2.313 6.539 -5.142 1.00 93.12 114 PHE A C 1
ATOM 873 O O . PHE A 1 114 ? 2.870 5.919 -4.236 1.00 93.12 114 PHE A O 1
ATOM 880 N N . SER A 1 115 ? 1.303 7.382 -4.919 1.00 94.88 115 SER A N 1
ATOM 881 C CA . SER A 1 115 ? 0.689 7.574 -3.599 1.00 94.88 115 SER A CA 1
ATOM 882 C C . SER A 1 115 ? -0.769 7.118 -3.610 1.00 94.88 115 SER A C 1
ATOM 884 O O . SER A 1 115 ? -1.540 7.518 -4.479 1.00 94.88 115 SER A O 1
ATOM 886 N N . GLY A 1 116 ? -1.147 6.269 -2.655 1.00 97.00 116 GLY A N 1
ATOM 887 C CA . GLY A 1 116 ? -2.475 5.652 -2.585 1.00 97.00 116 GLY A CA 1
ATOM 888 C C . GLY A 1 116 ? -2.658 4.808 -1.329 1.00 97.00 116 GLY A C 1
ATOM 889 O O . GLY A 1 116 ? -1.979 5.027 -0.331 1.00 97.00 116 GLY A O 1
ATOM 890 N N . TRP A 1 117 ? -3.571 3.841 -1.374 1.00 98.25 117 TRP A N 1
ATOM 891 C CA . TRP A 1 117 ? -3.961 3.019 -0.228 1.00 98.25 117 TRP A CA 1
ATOM 892 C C . TRP A 1 117 ? -3.701 1.533 -0.465 1.00 98.25 117 TRP A C 1
ATOM 894 O O . TRP A 1 117 ? -3.999 1.001 -1.534 1.00 98.25 117 TRP A O 1
ATOM 904 N N . VAL A 1 118 ? -3.200 0.846 0.557 1.00 97.94 118 VAL A N 1
ATOM 905 C CA . VAL A 1 118 ? -3.032 -0.613 0.582 1.00 97.94 118 VAL A CA 1
ATOM 906 C C . VAL A 1 118 ? -3.579 -1.172 1.893 1.00 97.94 118 VAL A C 1
ATOM 908 O O . VAL A 1 118 ? -3.522 -0.504 2.925 1.00 97.94 118 VAL A O 1
ATOM 911 N N . ARG A 1 119 ? -4.109 -2.395 1.875 1.00 97.38 119 ARG A N 1
ATOM 912 C CA . ARG A 1 119 ? -4.550 -3.080 3.095 1.00 97.38 119 ARG A CA 1
ATOM 913 C C . ARG A 1 119 ? -3.321 -3.524 3.901 1.00 97.38 119 ARG A C 1
ATOM 915 O O . ARG A 1 119 ? -2.374 -4.074 3.340 1.00 97.38 119 ARG A O 1
ATOM 922 N N . GLY A 1 120 ? -3.291 -3.208 5.193 1.00 96.19 120 GLY A N 1
ATOM 923 C CA . GLY A 1 120 ? -2.061 -3.222 5.992 1.00 96.19 120 GLY A CA 1
ATOM 924 C C . GLY A 1 120 ? -1.500 -4.607 6.326 1.00 96.19 120 GLY A C 1
ATOM 925 O O . GLY A 1 120 ? -0.329 -4.725 6.662 1.00 96.19 120 GLY A O 1
ATOM 926 N N . ASP A 1 121 ? -2.289 -5.669 6.158 1.00 95.69 121 ASP A N 1
ATOM 927 C CA . ASP A 1 121 ? -1.830 -7.061 6.236 1.00 95.69 121 ASP A CA 1
ATOM 928 C C . ASP A 1 121 ? -0.893 -7.460 5.078 1.00 95.69 121 ASP A C 1
ATOM 930 O O . ASP A 1 121 ? -0.164 -8.443 5.190 1.00 95.69 121 ASP A O 1
ATOM 934 N N . LEU A 1 122 ? -0.869 -6.678 3.992 1.00 96.75 122 LEU A N 1
ATOM 935 C CA . LEU A 1 122 ? 0.016 -6.861 2.835 1.00 96.75 122 LEU A CA 1
ATOM 936 C C . LEU A 1 122 ? 1.324 -6.049 2.943 1.00 96.75 122 LEU A C 1
ATOM 938 O O . LEU A 1 122 ? 2.061 -5.916 1.963 1.00 96.75 122 LEU A O 1
ATOM 942 N N . VAL A 1 123 ? 1.619 -5.478 4.119 1.00 95.62 123 VAL A N 1
ATOM 943 C CA . VAL A 1 123 ? 2.809 -4.655 4.385 1.00 95.62 123 VAL A CA 1
ATOM 944 C C . VAL A 1 123 ? 3.483 -5.109 5.680 1.00 95.62 123 VAL A C 1
ATOM 946 O O . VAL A 1 123 ? 2.877 -5.098 6.746 1.00 95.62 123 VAL A O 1
ATOM 949 N N . VAL A 1 124 ? 4.769 -5.463 5.610 1.00 92.81 124 VAL A N 1
ATOM 950 C CA . VAL A 1 124 ? 5.544 -5.924 6.778 1.00 92.81 124 VAL A CA 1
ATOM 951 C C . VAL A 1 124 ? 6.840 -5.148 6.958 1.00 92.81 124 VAL A C 1
ATOM 953 O O . VAL A 1 124 ? 7.447 -4.679 5.993 1.00 92.81 124 VAL A O 1
ATOM 956 N N . ILE A 1 125 ? 7.295 -5.059 8.209 1.00 90.25 125 ILE A N 1
ATOM 957 C CA . ILE A 1 125 ? 8.641 -4.590 8.541 1.00 90.25 125 ILE A CA 1
ATOM 958 C C . ILE A 1 125 ? 9.651 -5.681 8.175 1.00 90.25 125 ILE A C 1
ATOM 960 O O . ILE A 1 125 ? 9.488 -6.847 8.532 1.00 90.25 125 ILE A O 1
ATOM 964 N N . ARG A 1 126 ? 10.740 -5.287 7.516 1.00 86.38 126 ARG A N 1
ATOM 965 C CA . ARG A 1 126 ? 11.977 -6.061 7.419 1.00 86.38 126 ARG 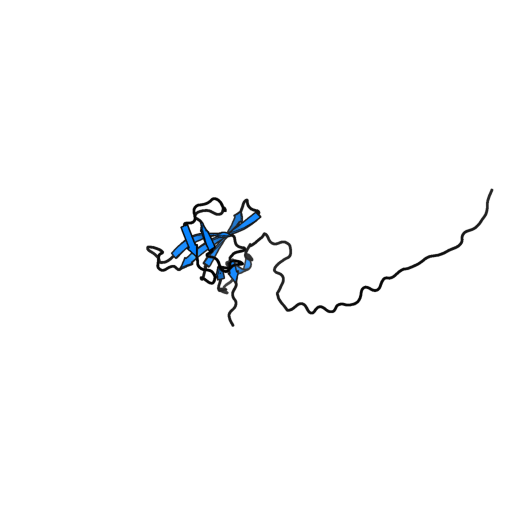A CA 1
ATOM 966 C C . ARG A 1 126 ? 13.063 -5.336 8.200 1.00 86.38 126 ARG A C 1
ATOM 968 O O . ARG A 1 126 ? 13.556 -4.293 7.772 1.00 86.38 126 ARG A O 1
ATOM 975 N N . PHE A 1 127 ? 13.440 -5.903 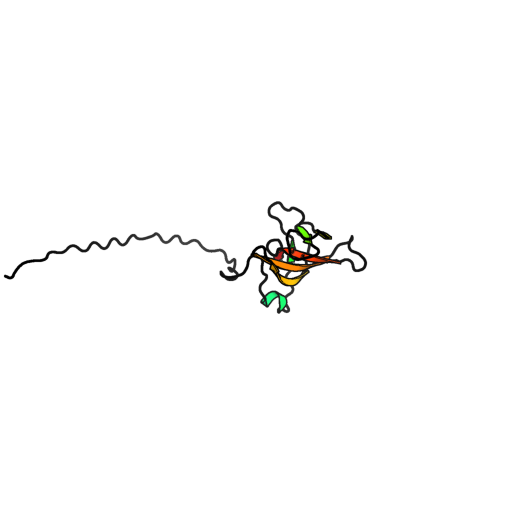9.339 1.00 77.00 127 PHE A N 1
ATOM 976 C CA . PHE A 1 127 ? 14.696 -5.553 9.993 1.00 77.00 127 PHE A CA 1
ATOM 977 C C . PHE A 1 127 ? 15.866 -6.038 9.122 1.00 77.00 127 PHE A C 1
ATOM 979 O O . PHE A 1 127 ? 15.708 -6.972 8.332 1.00 77.00 127 PHE A O 1
ATOM 986 N N . GLY A 1 128 ? 17.007 -5.354 9.202 1.00 65.44 128 GLY A N 1
ATOM 987 C CA . GLY A 1 128 ? 18.210 -5.763 8.481 1.00 65.44 128 GLY A CA 1
ATOM 988 C C . GLY A 1 128 ? 18.860 -6.980 9.135 1.00 65.44 128 GLY A C 1
ATOM 989 O O . GLY A 1 128 ? 18.907 -7.055 10.360 1.00 65.44 128 GLY A O 1
ATOM 990 N N . SER A 1 129 ? 19.350 -7.892 8.297 1.00 49.69 129 SER A N 1
ATOM 991 C CA . SER A 1 129 ? 20.417 -8.848 8.614 1.00 49.69 129 SER A CA 1
ATOM 992 C C . SER A 1 129 ? 21.770 -8.197 8.353 1.00 49.69 129 SER A C 1
ATOM 994 O O . SER A 1 129 ? 21.894 -7.671 7.218 1.00 49.69 129 SER A O 1
#

Sequence (129 aa):
MKYLKAFSLLVLSATLFSMGAMASDSAMAISENKDKGCLDDKIFKSNFLPRFVFVDRNNSPVNVRKEPTVNAAVIYAAPAGGRVFPQKQIMGTDGYCWLQVTVPSRDAKPDGFFSGWVRGDLVVIRFGS